Protein AF-A0A7W8JJW2-F1 (afdb_monomer)

Radius of gyration: 15.94 Å; Cα contacts (8 Å, |Δi|>4): 69; chains: 1; bounding box: 35×31×41 Å

Mean predicted aligned error: 6.63 Å

S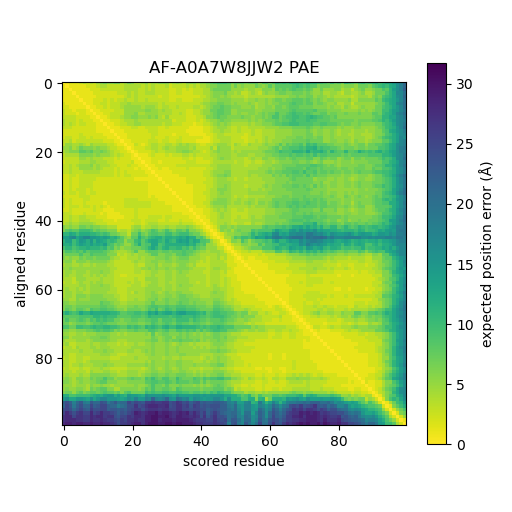tructure (mmCIF, N/CA/C/O backbone):
data_AF-A0A7W8JJW2-F1
#
_entry.id   AF-A0A7W8JJW2-F1
#
loop_
_atom_site.group_PDB
_atom_site.id
_atom_site.type_symbol
_atom_site.label_atom_id
_atom_site.label_alt_id
_atom_site.label_comp_id
_atom_site.label_asym_i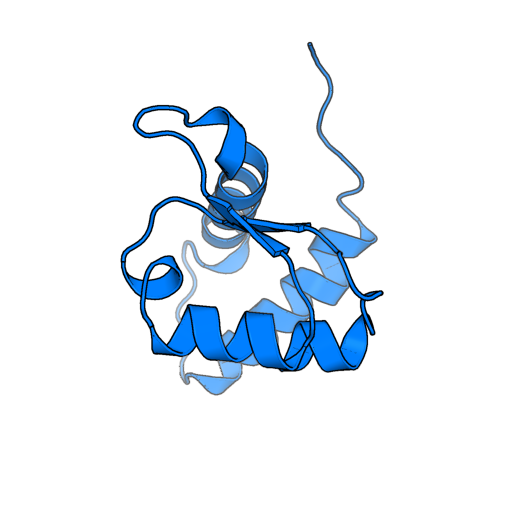d
_atom_site.label_entity_id
_atom_site.label_seq_id
_atom_site.pdbx_PDB_ins_code
_atom_site.Cartn_x
_atom_site.Cartn_y
_atom_site.Cartn_z
_atom_site.occupancy
_atom_site.B_iso_or_equiv
_atom_site.auth_seq_id
_atom_site.auth_comp_id
_atom_site.auth_asym_id
_atom_site.auth_atom_id
_atom_site.pdbx_PDB_model_num
ATOM 1 N N . MET A 1 1 ? -9.074 -5.272 -2.278 1.00 79.00 1 MET A N 1
ATOM 2 C CA . MET A 1 1 ? -10.001 -5.668 -1.196 1.00 79.00 1 MET A CA 1
ATOM 3 C C . MET A 1 1 ? -10.387 -7.141 -1.264 1.00 79.00 1 MET A C 1
ATOM 5 O O . MET A 1 1 ? -9.939 -7.878 -0.405 1.00 79.00 1 MET A O 1
ATOM 9 N N . ARG A 1 2 ? -11.119 -7.609 -2.291 1.00 88.94 2 ARG A N 1
ATOM 10 C CA . ARG A 1 2 ? -11.553 -9.024 -2.375 1.00 88.94 2 ARG A CA 1
ATOM 11 C C . ARG A 1 2 ? -10.417 -10.043 -2.234 1.00 88.94 2 ARG A C 1
ATOM 13 O O . ARG A 1 2 ? -10.530 -10.928 -1.403 1.00 88.94 2 ARG A O 1
ATOM 20 N N . MET A 1 3 ? -9.303 -9.863 -2.955 1.00 88.50 3 MET A N 1
ATOM 21 C CA . MET A 1 3 ? -8.138 -10.747 -2.784 1.00 88.50 3 MET A CA 1
ATOM 22 C C . MET A 1 3 ? -7.638 -10.776 -1.334 1.00 88.50 3 MET A C 1
ATOM 24 O O . MET A 1 3 ? -7.446 -11.851 -0.786 1.00 88.50 3 MET A O 1
ATOM 28 N N . ALA A 1 4 ? -7.494 -9.619 -0.681 1.00 87.12 4 ALA A N 1
ATOM 29 C CA . ALA A 1 4 ? -7.031 -9.558 0.706 1.00 87.12 4 ALA A CA 1
ATOM 30 C C . ALA A 1 4 ? -7.975 -10.304 1.664 1.00 87.12 4 ALA A C 1
ATOM 32 O O . ALA A 1 4 ? -7.510 -11.062 2.504 1.00 87.12 4 ALA A O 1
ATOM 33 N N . ILE A 1 5 ? -9.294 -10.170 1.495 1.00 90.00 5 ILE A N 1
ATOM 34 C CA . ILE A 1 5 ? -10.276 -10.911 2.302 1.00 90.00 5 ILE A CA 1
ATOM 35 C C . ILE A 1 5 ? -10.129 -12.422 2.085 1.00 90.00 5 ILE A C 1
ATOM 37 O O . ILE A 1 5 ? -10.080 -13.179 3.051 1.00 90.00 5 ILE A O 1
ATOM 41 N N . THR A 1 6 ? -10.014 -12.865 0.830 1.00 90.88 6 THR A N 1
ATOM 42 C CA . THR A 1 6 ? -9.860 -14.288 0.497 1.00 90.88 6 THR A CA 1
ATOM 43 C C . THR A 1 6 ? -8.572 -14.881 1.069 1.00 90.88 6 THR A C 1
ATOM 45 O O . THR A 1 6 ? -8.593 -15.997 1.587 1.00 90.88 6 THR A O 1
ATOM 48 N N . HIS A 1 7 ? -7.464 -14.141 0.996 1.00 87.00 7 HIS A N 1
ATOM 49 C CA . HIS A 1 7 ? -6.161 -14.600 1.474 1.00 87.00 7 HIS A CA 1
ATOM 50 C C . HIS A 1 7 ? -6.038 -14.546 3.003 1.00 87.00 7 HIS A C 1
ATOM 52 O O . HIS A 1 7 ? -5.586 -15.515 3.606 1.00 87.00 7 HIS A O 1
ATOM 58 N N . CYS A 1 8 ? -6.455 -13.447 3.636 1.00 87.44 8 CYS A N 1
ATOM 59 C CA . CYS A 1 8 ? -6.271 -13.228 5.073 1.00 87.44 8 CYS A CA 1
ATOM 60 C C . CYS A 1 8 ? -7.388 -13.831 5.935 1.00 87.44 8 CYS A C 1
ATOM 62 O O . CYS A 1 8 ? -7.162 -14.062 7.117 1.00 87.44 8 CYS A O 1
ATOM 64 N N . LYS A 1 9 ? -8.582 -14.070 5.368 1.00 90.62 9 LYS A N 1
ATOM 65 C CA . LYS A 1 9 ? -9.773 -14.598 6.066 1.00 90.62 9 LYS A CA 1
ATOM 66 C C . LYS A 1 9 ? -10.054 -13.866 7.392 1.00 90.62 9 LYS A C 1
ATOM 68 O O . LYS A 1 9 ? -10.015 -14.482 8.458 1.00 90.62 9 LYS A O 1
ATOM 73 N N . PRO A 1 10 ? -10.299 -12.546 7.341 1.00 90.88 10 PRO A N 1
ATOM 74 C CA . PRO A 1 10 ? -10.434 -11.731 8.540 1.00 90.88 10 PRO A CA 1
ATOM 75 C C . PRO A 1 10 ? -11.640 -12.149 9.390 1.00 90.88 10 PRO A C 1
ATOM 77 O O . PRO A 1 10 ? -12.686 -12.542 8.869 1.00 90.88 10 PRO A O 1
ATOM 80 N N . ALA A 1 11 ? -11.498 -12.038 10.711 1.00 92.75 11 ALA A N 1
ATOM 81 C CA . ALA A 1 11 ? -12.603 -12.255 11.635 1.00 92.75 11 ALA A CA 1
ATOM 82 C C . ALA A 1 11 ? -13.666 -11.152 11.499 1.00 92.75 11 ALA A C 1
ATOM 84 O O . ALA A 1 11 ? -13.366 -10.007 11.149 1.00 92.75 11 ALA A O 1
ATOM 85 N N . ALA A 1 12 ? -14.916 -11.494 11.820 1.00 93.06 12 ALA A N 1
ATOM 86 C CA . ALA A 1 12 ? -15.987 -10.508 11.899 1.00 93.06 12 ALA A CA 1
ATOM 87 C C . ALA A 1 12 ? -15.648 -9.442 12.950 1.00 93.06 12 ALA A C 1
ATOM 89 O O . ALA A 1 12 ? -15.166 -9.767 14.034 1.00 93.06 12 ALA A O 1
ATOM 90 N N . GLY A 1 13 ? -15.909 -8.177 12.628 1.00 92.62 13 GLY A N 1
ATOM 91 C CA . GLY A 1 13 ? -15.563 -7.048 13.488 1.00 92.62 13 GLY A CA 1
ATOM 92 C C . GLY A 1 13 ? -14.145 -6.507 13.287 1.00 92.62 13 GLY A C 1
ATOM 93 O O . GLY A 1 13 ? -13.796 -5.529 13.943 1.00 92.62 13 GLY A O 1
ATOM 94 N N . LEU A 1 14 ? -13.333 -7.079 12.382 1.00 94.88 14 LEU A N 1
ATOM 95 C CA . LEU A 1 14 ? -12.031 -6.499 12.045 1.00 94.88 14 LEU A CA 1
ATOM 96 C C . LEU A 1 14 ? -12.214 -5.060 11.540 1.00 94.88 14 LEU A C 1
ATOM 98 O O . LEU A 1 14 ? -13.009 -4.800 10.632 1.00 94.88 14 LEU A O 1
ATOM 102 N N . ILE A 1 15 ? -11.437 -4.142 12.112 1.00 92.31 15 ILE A N 1
ATOM 103 C CA . ILE A 1 15 ? -11.385 -2.752 11.674 1.00 92.31 15 ILE A CA 1
ATOM 104 C C . ILE A 1 15 ? -10.555 -2.666 10.393 1.00 92.31 15 ILE A C 1
ATOM 106 O O . ILE A 1 15 ? -9.375 -3.010 10.373 1.00 92.31 15 ILE A O 1
ATOM 110 N N . HIS A 1 16 ? -11.177 -2.176 9.326 1.00 90.9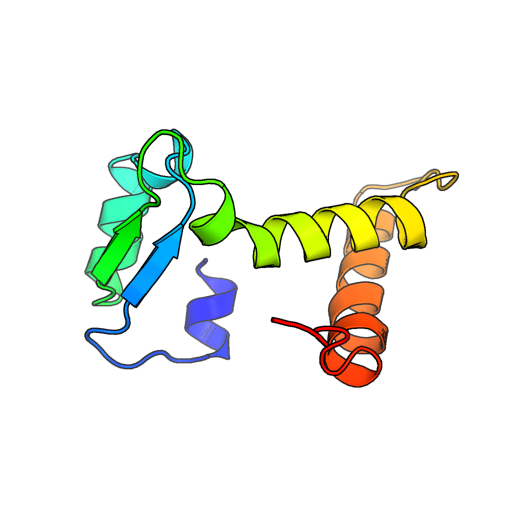4 16 HIS A N 1
ATOM 111 C CA . HIS A 1 16 ? -10.521 -1.854 8.067 1.00 90.94 16 HIS A CA 1
ATOM 112 C C . HIS A 1 16 ? -10.282 -0.346 8.007 1.00 90.94 16 HIS A C 1
ATOM 114 O O . HIS A 1 16 ? -11.222 0.424 7.791 1.00 90.94 16 HIS A O 1
ATOM 120 N N . HIS A 1 17 ? -9.038 0.070 8.249 1.00 89.88 17 HIS A N 1
ATOM 121 C CA . HIS A 1 17 ? -8.654 1.479 8.248 1.00 89.88 17 HIS A CA 1
ATOM 122 C C . HIS A 1 17 ? -8.244 1.954 6.846 1.00 89.88 17 HIS A C 1
ATOM 124 O O . HIS A 1 17 ? -7.551 1.243 6.117 1.00 89.88 17 HIS A O 1
ATOM 130 N N . THR A 1 18 ? -8.692 3.148 6.462 1.00 88.88 18 THR A N 1
ATOM 131 C CA . THR A 1 18 ? -8.435 3.775 5.153 1.00 88.88 18 THR A CA 1
ATOM 132 C C . THR A 1 18 ? -8.228 5.273 5.312 1.00 88.88 18 THR A C 1
ATOM 134 O O . THR A 1 18 ? -8.702 5.865 6.279 1.00 88.88 18 THR A O 1
ATOM 137 N N . ASP A 1 19 ? -7.590 5.915 4.340 1.00 86.56 19 ASP A N 1
ATOM 138 C CA . ASP A 1 19 ? -7.647 7.366 4.241 1.00 86.56 19 ASP A CA 1
ATOM 139 C C . ASP A 1 19 ? -9.062 7.838 3.859 1.00 86.56 19 ASP A C 1
ATOM 141 O O . ASP A 1 19 ? -9.915 7.071 3.399 1.00 86.56 19 ASP A O 1
ATOM 145 N N . ARG A 1 20 ? -9.334 9.137 4.009 1.00 85.69 20 ARG A N 1
ATOM 146 C CA . ARG A 1 20 ? -10.654 9.723 3.719 1.00 85.69 20 ARG A CA 1
ATOM 147 C C . ARG A 1 20 ? -10.970 9.889 2.214 1.00 85.69 20 ARG A C 1
ATOM 149 O O . ARG A 1 20 ? -11.747 10.765 1.832 1.00 85.69 20 ARG A O 1
ATOM 156 N N . GLY A 1 21 ? -10.407 9.055 1.342 1.00 85.31 21 GLY A N 1
ATOM 157 C CA . GLY A 1 21 ? -10.599 9.122 -0.108 1.00 85.31 21 GLY A CA 1
ATOM 158 C C . GLY A 1 21 ? -12.039 8.851 -0.578 1.00 85.31 21 GLY A C 1
ATOM 159 O O . GLY A 1 21 ? -12.789 8.072 0.017 1.00 85.31 21 GLY A O 1
ATOM 160 N N . ALA A 1 22 ? -12.426 9.456 -1.710 1.00 87.62 22 ALA A N 1
ATOM 161 C CA . ALA A 1 22 ? -13.768 9.325 -2.300 1.00 87.62 22 ALA A CA 1
ATOM 162 C C . ALA A 1 22 ? -14.146 7.873 -2.665 1.00 87.62 22 ALA A C 1
ATOM 164 O O . ALA A 1 22 ? -15.309 7.477 -2.583 1.00 87.62 22 ALA A O 1
ATOM 165 N N . LEU A 1 23 ? -13.158 7.052 -3.036 1.00 89.25 23 LEU A N 1
ATOM 166 C CA . LEU A 1 23 ? -13.361 5.6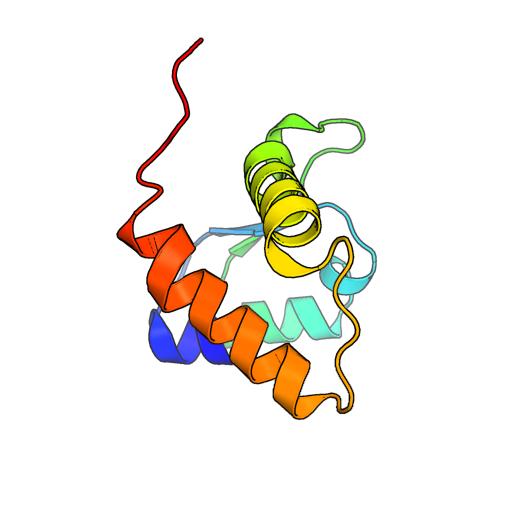27 -3.302 1.00 89.25 23 LEU A CA 1
ATOM 167 C C . LEU A 1 23 ? -13.837 4.888 -2.044 1.00 89.25 23 LEU A C 1
ATOM 169 O O . LEU A 1 23 ? -14.796 4.114 -2.102 1.00 89.25 23 LEU A O 1
ATOM 173 N N . TYR A 1 24 ? -13.187 5.156 -0.912 1.00 87.69 24 TYR A N 1
ATOM 174 C CA . TYR A 1 24 ? -13.434 4.488 0.364 1.00 87.69 24 TYR A CA 1
ATOM 175 C C . TYR A 1 24 ? -14.727 4.968 1.031 1.00 87.69 24 TYR A C 1
ATOM 177 O O . TYR A 1 24 ? -15.380 4.211 1.750 1.00 87.69 24 TYR A O 1
ATOM 185 N N . SER A 1 25 ? -15.155 6.202 0.742 1.00 87.50 25 SER A N 1
ATOM 186 C CA . SER A 1 25 ? -16.434 6.736 1.217 1.00 87.50 25 SER A CA 1
ATOM 187 C C . SER A 1 25 ? -17.632 6.307 0.360 1.00 87.50 25 SER A C 1
ATOM 189 O O . SER A 1 25 ? -18.777 6.476 0.787 1.00 87.50 25 SER A O 1
ATOM 191 N N . SER A 1 26 ? -17.395 5.704 -0.812 1.00 92.19 26 SER A N 1
ATOM 192 C CA . SER A 1 26 ? -18.452 5.284 -1.735 1.00 92.19 26 SER A CA 1
ATOM 193 C C . SER A 1 26 ? -19.364 4.190 -1.160 1.00 92.19 26 SER A C 1
ATOM 195 O O . SER A 1 26 ? -18.940 3.283 -0.437 1.00 92.19 26 SER A O 1
ATOM 197 N N . ALA A 1 27 ? -20.641 4.218 -1.555 1.00 92.75 27 ALA A N 1
ATOM 198 C CA . ALA A 1 27 ? -21.629 3.224 -1.134 1.00 92.75 27 ALA A CA 1
ATOM 199 C C . ALA A 1 27 ? -21.257 1.794 -1.567 1.00 92.75 27 ALA A C 1
ATOM 201 O O . ALA A 1 27 ? -21.507 0.834 -0.840 1.00 92.75 27 ALA A O 1
ATOM 202 N N . ASN A 1 28 ? -20.631 1.637 -2.738 1.00 92.75 28 ASN A N 1
ATOM 203 C CA . ASN A 1 28 ? -20.176 0.334 -3.229 1.00 92.75 28 ASN A CA 1
ATOM 204 C C . ASN A 1 28 ? -19.096 -0.262 -2.324 1.00 92.75 28 ASN A C 1
ATOM 206 O O . ASN A 1 28 ? -19.161 -1.444 -1.990 1.00 92.75 28 ASN A O 1
ATOM 210 N N . TYR A 1 29 ? -18.140 0.560 -1.892 1.00 91.31 29 TYR A N 1
ATOM 211 C CA . TYR A 1 29 ? -17.065 0.114 -1.016 1.00 91.31 29 TYR A CA 1
ATOM 212 C C . TYR A 1 29 ? -17.585 -0.261 0.378 1.00 91.31 29 TYR A C 1
ATOM 214 O O . TYR A 1 29 ? -17.244 -1.317 0.909 1.00 91.31 29 TYR A O 1
ATOM 222 N N . ARG A 1 30 ? -18.502 0.541 0.933 1.00 90.94 30 ARG A N 1
ATOM 223 C CA . ARG A 1 30 ? -19.168 0.239 2.212 1.00 90.94 30 ARG A CA 1
ATOM 224 C C . ARG A 1 30 ? -19.986 -1.049 2.167 1.00 90.94 30 ARG A C 1
ATOM 226 O O . ARG A 1 30 ? -19.911 -1.843 3.100 1.00 90.94 30 ARG A O 1
ATOM 233 N N . ARG A 1 31 ? -20.716 -1.292 1.072 1.00 93.56 31 ARG A N 1
ATOM 234 C CA . ARG A 1 31 ? -21.457 -2.549 0.869 1.00 93.56 31 ARG A CA 1
ATOM 235 C C . ARG A 1 31 ? -20.535 -3.763 0.832 1.00 93.56 31 ARG A C 1
ATOM 237 O O . ARG A 1 31 ? -20.872 -4.782 1.422 1.00 93.56 31 ARG A O 1
ATOM 244 N N . LEU A 1 32 ? -19.376 -3.643 0.182 1.00 92.00 32 LEU A N 1
ATOM 245 C CA . LEU A 1 32 ? -18.378 -4.712 0.163 1.00 92.00 32 LEU A CA 1
ATOM 246 C C . LEU A 1 32 ? -17.887 -5.042 1.580 1.00 92.00 32 LEU A C 1
ATOM 248 O O . LEU A 1 32 ? -17.888 -6.203 1.958 1.00 92.00 32 LEU A O 1
ATOM 252 N N . MET A 1 33 ? -17.533 -4.037 2.386 1.00 92.38 33 MET A N 1
ATOM 253 C CA . MET A 1 33 ? -17.085 -4.268 3.768 1.00 92.38 33 MET A CA 1
ATOM 254 C C . MET A 1 33 ? -18.173 -4.884 4.652 1.00 92.38 33 MET A C 1
ATOM 256 O O . MET A 1 33 ? -17.885 -5.785 5.436 1.00 92.38 33 MET A O 1
ATOM 260 N N . ALA A 1 34 ? -19.422 -4.436 4.501 1.00 92.44 34 ALA A N 1
ATOM 261 C CA . ALA A 1 34 ? -20.546 -4.979 5.256 1.00 92.44 34 ALA A CA 1
ATOM 262 C C . ALA A 1 34 ? -20.802 -6.462 4.933 1.00 92.44 34 ALA A C 1
ATOM 264 O O . ALA A 1 34 ? -21.061 -7.242 5.849 1.00 92.44 34 ALA A O 1
ATOM 265 N N . ALA A 1 35 ? -20.680 -6.862 3.661 1.00 93.31 35 ALA A N 1
ATOM 266 C CA . ALA A 1 35 ? -20.841 -8.257 3.238 1.00 93.31 35 ALA A CA 1
ATOM 267 C C . ALA A 1 35 ? -19.834 -9.198 3.925 1.00 93.31 35 ALA A C 1
ATOM 269 O O . ALA A 1 35 ? -20.177 -10.328 4.263 1.00 93.31 35 ALA A O 1
ATOM 270 N N . ASP A 1 36 ? -18.627 -8.702 4.197 1.00 92.50 36 ASP A N 1
ATOM 271 C CA . ASP A 1 36 ? -17.554 -9.442 4.865 1.00 92.50 36 ASP A CA 1
ATOM 272 C C . ASP A 1 36 ? -17.463 -9.151 6.380 1.00 92.50 36 ASP A C 1
ATOM 274 O O . ASP A 1 36 ? -16.529 -9.595 7.046 1.00 92.50 36 ASP A O 1
ATOM 278 N N . ARG A 1 37 ? -18.456 -8.448 6.954 1.00 93.88 37 ARG A N 1
ATOM 279 C CA . ARG A 1 37 ? -18.548 -8.085 8.386 1.00 93.88 37 ARG A CA 1
ATOM 280 C C . ARG A 1 37 ? -17.333 -7.304 8.906 1.00 93.88 37 ARG A C 1
ATOM 282 O O . ARG A 1 37 ? -16.925 -7.473 10.056 1.00 93.88 37 ARG A O 1
ATOM 289 N N . LEU A 1 38 ? -16.771 -6.444 8.062 1.00 94.56 38 LEU A N 1
ATOM 290 C CA . LEU A 1 38 ? -15.671 -5.546 8.406 1.00 94.56 38 LEU A CA 1
ATOM 291 C C . LEU A 1 38 ? -16.204 -4.198 8.898 1.00 94.56 38 LEU A C 1
ATOM 293 O O . LEU A 1 38 ? -17.205 -3.691 8.386 1.00 94.56 38 LEU A O 1
ATOM 297 N N . LEU A 1 39 ? -15.508 -3.599 9.864 1.00 93.19 39 LEU A N 1
ATOM 298 C CA . LEU A 1 39 ? -15.840 -2.283 10.402 1.00 93.19 39 LEU A CA 1
ATOM 299 C C . LEU A 1 39 ? -14.996 -1.207 9.707 1.00 93.19 39 LEU A C 1
ATOM 301 O O . LEU A 1 39 ? -13.776 -1.202 9.873 1.00 93.19 39 LEU A O 1
ATOM 305 N N . PRO A 1 40 ? -15.595 -0.289 8.931 1.00 90.75 40 PRO A N 1
ATOM 306 C CA . PRO A 1 40 ? -14.838 0.795 8.324 1.00 90.75 40 PRO A CA 1
ATOM 307 C C . PRO A 1 40 ? -14.337 1.784 9.375 1.00 90.75 40 PRO A C 1
ATOM 309 O O . PRO A 1 40 ? -15.107 2.270 10.200 1.00 90.75 40 PRO A O 1
ATOM 312 N N . SER A 1 41 ? -13.065 2.151 9.268 1.00 89.69 41 SER A N 1
ATOM 313 C CA . SER A 1 41 ? -12.467 3.292 9.955 1.00 89.69 41 SER A CA 1
ATOM 314 C C . SER A 1 41 ? -11.773 4.162 8.910 1.00 89.69 41 SER A C 1
ATOM 316 O O . SER A 1 41 ? -11.105 3.649 8.014 1.00 89.69 41 SER A O 1
ATOM 318 N N . MET A 1 42 ? -11.980 5.474 8.964 1.00 88.12 42 MET A N 1
ATOM 319 C CA . MET A 1 42 ? -11.358 6.408 8.024 1.00 88.12 42 MET A CA 1
ATOM 320 C C . MET A 1 42 ? -10.549 7.436 8.797 1.00 88.12 42 MET A C 1
ATOM 322 O O . MET A 1 42 ? -10.987 7.863 9.869 1.00 88.12 42 MET A O 1
ATOM 326 N N . SER A 1 43 ? -9.411 7.842 8.241 1.00 84.31 43 SER A N 1
ATOM 327 C CA . SER A 1 43 ? -8.560 8.856 8.851 1.00 84.31 43 SER A CA 1
ATOM 328 C C . SER A 1 43 ? -9.295 10.179 9.065 1.00 84.31 43 SER A C 1
ATOM 330 O O . SER A 1 43 ? -10.238 10.550 8.341 1.00 84.31 43 SER A O 1
ATOM 332 N N . ARG A 1 44 ? -8.875 10.909 10.101 1.00 80.06 44 ARG A N 1
ATOM 333 C CA . ARG A 1 44 ? -9.412 12.246 10.375 1.00 80.06 44 ARG A CA 1
ATOM 334 C C . ARG A 1 44 ? -8.975 13.221 9.284 1.00 80.06 44 ARG A C 1
ATOM 336 O O . ARG A 1 44 ? -7.945 13.069 8.635 1.00 80.06 44 ARG A O 1
ATOM 343 N N . HIS A 1 45 ? -9.786 14.254 9.063 1.00 74.25 45 HIS A N 1
ATOM 344 C CA . HIS A 1 45 ? -9.387 15.309 8.137 1.00 74.25 45 HIS A CA 1
ATOM 345 C C . HIS A 1 45 ? -8.175 16.057 8.709 1.00 74.25 45 HIS A C 1
ATOM 347 O O . HIS A 1 45 ? -8.254 16.547 9.832 1.00 74.25 45 HIS A O 1
ATOM 353 N N . GLY A 1 46 ? -7.087 16.134 7.940 1.00 67.12 46 GLY A N 1
ATOM 354 C CA . GLY A 1 46 ? -5.850 16.803 8.352 1.00 67.12 46 GLY A CA 1
ATOM 355 C C . GLY A 1 46 ? -4.912 15.966 9.228 1.00 67.12 46 GLY A C 1
ATOM 356 O O . GLY A 1 46 ? -3.915 16.510 9.689 1.00 67.12 46 GLY A O 1
ATOM 357 N N . ASP A 1 47 ? -5.196 14.676 9.444 1.00 72.25 47 ASP A N 1
ATOM 358 C CA . ASP A 1 47 ? -4.313 13.768 10.185 1.00 72.25 47 ASP A CA 1
ATOM 359 C C . ASP A 1 47 ? -3.547 12.859 9.212 1.00 72.25 47 ASP A C 1
ATOM 361 O O . ASP A 1 47 ? -4.103 11.920 8.637 1.00 72.25 47 ASP A O 1
ATOM 365 N N . CYS A 1 48 ? -2.279 13.191 8.962 1.00 67.19 48 CYS A N 1
ATOM 366 C CA . CYS A 1 48 ? -1.409 12.430 8.063 1.00 67.19 48 CYS A CA 1
ATOM 367 C C . CYS A 1 48 ? -0.807 11.182 8.723 1.00 67.19 48 CYS A C 1
ATOM 369 O O . CYS A 1 48 ? -0.348 10.284 8.015 1.00 67.19 48 CYS A O 1
ATOM 371 N N . TYR A 1 49 ? -0.831 11.083 10.056 1.00 71.75 49 TYR A N 1
ATOM 372 C CA . TYR A 1 49 ? -0.205 9.968 10.768 1.00 71.75 49 TYR A CA 1
ATOM 373 C C . TYR A 1 49 ? -0.977 8.664 10.565 1.00 71.75 49 TYR A C 1
ATOM 375 O O . TYR A 1 49 ? -0.365 7.612 10.375 1.00 71.75 49 TYR A O 1
ATOM 383 N N . ASP A 1 50 ? -2.307 8.751 10.490 1.00 78.00 50 ASP A N 1
ATOM 384 C CA . ASP A 1 50 ? -3.211 7.623 10.234 1.00 78.00 50 ASP A CA 1
ATOM 385 C C . ASP A 1 50 ? -2.861 6.851 8.940 1.00 78.00 50 ASP A C 1
ATOM 387 O O . ASP A 1 50 ? -3.016 5.630 8.867 1.00 78.00 50 ASP A O 1
ATOM 391 N N . ASN A 1 51 ? -2.345 7.545 7.915 1.00 80.19 51 ASN A N 1
ATOM 392 C CA . ASN A 1 51 ? -2.006 6.962 6.611 1.00 80.19 51 ASN A CA 1
ATOM 393 C C . ASN A 1 51 ? -0.489 6.828 6.365 1.00 80.19 51 ASN A C 1
ATOM 395 O O . ASN A 1 51 ? -0.072 6.292 5.334 1.00 80.19 51 ASN A O 1
ATOM 399 N N . ALA A 1 52 ? 0.352 7.263 7.309 1.00 83.25 52 ALA A N 1
ATOM 400 C CA . ALA A 1 52 ? 1.801 7.371 7.127 1.00 83.25 52 ALA A CA 1
ATOM 401 C C . ALA A 1 52 ? 2.473 6.040 6.738 1.00 83.25 52 ALA A C 1
ATOM 403 O O . ALA A 1 52 ? 3.416 6.021 5.944 1.00 83.25 52 ALA A O 1
ATOM 404 N N . CYS A 1 53 ? 1.975 4.908 7.245 1.00 83.06 53 CYS A N 1
ATOM 405 C CA . CYS A 1 53 ? 2.496 3.582 6.900 1.00 83.06 53 CYS A CA 1
ATOM 406 C C . CYS A 1 53 ? 2.258 3.239 5.418 1.00 83.06 53 CYS A C 1
ATOM 408 O O . CYS A 1 53 ? 3.176 2.809 4.713 1.00 83.06 53 CYS A O 1
ATOM 410 N N . ALA A 1 54 ? 1.044 3.486 4.918 1.00 85.44 54 ALA A N 1
ATOM 411 C CA . ALA A 1 54 ? 0.714 3.259 3.516 1.00 85.44 54 ALA A CA 1
ATOM 412 C C . ALA A 1 54 ? 1.477 4.231 2.604 1.00 85.44 54 ALA A C 1
ATOM 414 O O . ALA A 1 54 ? 2.013 3.819 1.576 1.00 85.44 54 ALA A O 1
ATOM 415 N N . GLU A 1 55 ? 1.591 5.502 2.995 1.00 86.25 55 GLU A N 1
ATOM 416 C CA . GLU A 1 55 ? 2.369 6.504 2.255 1.00 86.25 55 GLU A CA 1
ATOM 417 C C . GLU A 1 55 ? 3.850 6.132 2.167 1.00 86.25 55 GLU A C 1
ATOM 419 O O . GLU A 1 55 ? 4.438 6.192 1.085 1.00 86.25 55 GLU A O 1
ATOM 424 N N . SER A 1 56 ? 4.4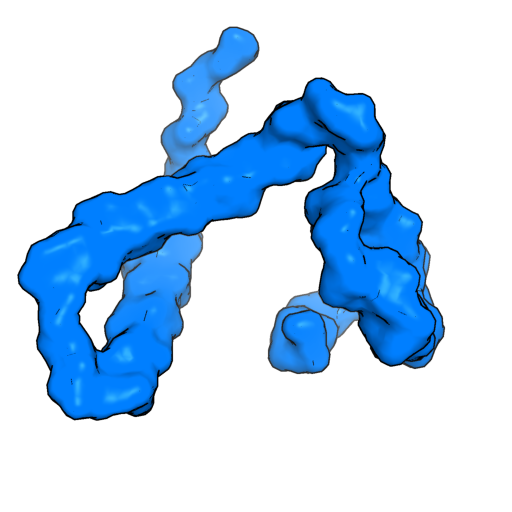35 5.659 3.268 1.00 88.56 56 SER A N 1
ATOM 425 C CA . SER A 1 56 ? 5.825 5.194 3.316 1.00 88.56 56 SER A CA 1
ATOM 426 C C . SER A 1 56 ? 6.067 3.999 2.392 1.00 88.56 56 SER A C 1
ATOM 428 O O . SER A 1 56 ? 7.067 3.962 1.664 1.00 88.56 56 SER A O 1
ATOM 430 N N . PHE A 1 57 ? 5.128 3.046 2.355 1.00 89.31 57 PHE A N 1
ATOM 431 C CA . PHE A 1 57 ? 5.160 1.946 1.392 1.00 89.31 57 PHE A CA 1
ATOM 432 C C . PHE A 1 57 ? 5.119 2.464 -0.052 1.00 89.31 57 PHE A C 1
ATOM 434 O O . PHE A 1 57 ? 5.971 2.093 -0.858 1.00 89.31 57 PHE A O 1
ATOM 441 N N . PHE A 1 58 ? 4.168 3.340 -0.391 1.00 89.94 58 PHE A N 1
ATOM 442 C CA . PHE A 1 58 ? 4.030 3.843 -1.762 1.00 89.94 58 PHE A CA 1
ATOM 443 C C . PHE A 1 58 ? 5.213 4.700 -2.207 1.00 89.94 58 PHE A C 1
ATOM 445 O O . PHE A 1 58 ? 5.580 4.652 -3.381 1.00 89.94 58 PHE A O 1
ATOM 452 N N . SER A 1 59 ? 5.812 5.464 -1.295 1.00 90.69 59 SER A N 1
ATOM 453 C CA . SER A 1 59 ? 7.051 6.200 -1.551 1.00 90.69 59 SER A CA 1
ATOM 454 C C . SER A 1 59 ? 8.179 5.237 -1.922 1.00 90.69 59 SER A C 1
ATOM 456 O O . SER A 1 59 ? 8.810 5.385 -2.967 1.00 90.69 59 SER A O 1
ATOM 458 N N . SER A 1 60 ? 8.353 4.180 -1.126 1.00 91.50 60 SER A N 1
ATOM 459 C CA . SER A 1 60 ? 9.368 3.149 -1.357 1.00 91.50 60 SER A CA 1
ATOM 460 C C . SER A 1 60 ? 9.152 2.412 -2.677 1.00 91.50 60 SER A C 1
ATOM 462 O O . SER A 1 60 ? 10.060 2.340 -3.495 1.00 91.50 60 SER A O 1
ATOM 464 N N . LEU A 1 61 ? 7.925 1.952 -2.943 1.00 93.12 61 LEU A N 1
ATOM 465 C CA . LEU A 1 61 ? 7.564 1.297 -4.201 1.00 93.12 61 LEU A CA 1
ATOM 466 C C . LEU A 1 61 ? 7.882 2.190 -5.407 1.00 93.12 61 LEU A C 1
ATOM 468 O O . LEU A 1 61 ? 8.449 1.728 -6.393 1.00 93.12 61 LEU A O 1
ATOM 472 N N . LYS A 1 62 ? 7.523 3.477 -5.344 1.00 91.19 62 LYS A N 1
ATOM 473 C CA . LYS A 1 62 ? 7.774 4.401 -6.452 1.00 91.19 62 LYS A CA 1
ATOM 474 C C . LYS A 1 62 ? 9.263 4.627 -6.668 1.00 91.19 62 LYS A C 1
ATOM 476 O O . LYS A 1 62 ? 9.700 4.544 -7.805 1.00 91.19 62 LYS A O 1
ATOM 481 N N . ASN A 1 63 ? 10.020 4.885 -5.607 1.00 92.25 63 ASN A N 1
ATOM 482 C CA . ASN A 1 63 ? 11.440 5.209 -5.716 1.00 92.25 63 ASN A CA 1
ATOM 483 C C . ASN A 1 63 ? 12.301 3.998 -6.084 1.00 92.25 63 ASN A C 1
ATOM 485 O O . ASN A 1 63 ? 13.264 4.145 -6.824 1.00 92.25 63 ASN A O 1
ATOM 489 N N . GLU A 1 64 ? 11.965 2.816 -5.573 1.00 91.00 64 GLU A N 1
ATOM 490 C CA . GLU A 1 64 ? 12.808 1.625 -5.708 1.00 91.00 64 GLU A CA 1
ATOM 491 C C . GLU A 1 64 ? 12.424 0.745 -6.902 1.00 91.00 64 GLU A C 1
ATOM 493 O O . GLU A 1 64 ? 13.281 0.036 -7.418 1.00 91.00 64 GLU A O 1
ATOM 498 N N . LEU A 1 65 ? 11.152 0.753 -7.328 1.00 91.31 65 LEU A N 1
ATOM 499 C CA . LEU A 1 65 ? 10.667 -0.107 -8.417 1.00 91.31 65 LEU A CA 1
ATOM 500 C C . LEU A 1 65 ? 10.219 0.664 -9.661 1.00 91.31 65 LEU A C 1
ATOM 502 O O . LEU A 1 65 ? 10.352 0.155 -10.767 1.00 91.31 65 LEU A O 1
ATOM 506 N N . VAL A 1 66 ? 9.601 1.836 -9.501 1.00 91.31 66 VAL A N 1
ATOM 507 C CA . VAL A 1 66 ? 8.949 2.534 -10.627 1.00 91.31 66 VAL A CA 1
ATOM 508 C C . VAL A 1 66 ? 9.836 3.632 -11.209 1.00 91.31 66 VAL A C 1
ATOM 510 O O . VAL A 1 66 ? 9.761 3.925 -12.400 1.00 91.31 66 VAL A O 1
ATOM 513 N N . HIS A 1 67 ? 10.657 4.275 -10.386 1.00 91.44 67 HIS A N 1
ATOM 514 C CA . HIS A 1 67 ? 11.483 5.391 -10.813 1.00 91.44 67 HIS A CA 1
ATOM 515 C C . HIS A 1 67 ? 12.555 4.921 -11.803 1.00 91.44 67 HIS A C 1
ATOM 517 O O . HIS A 1 67 ? 13.361 4.056 -11.483 1.00 91.44 67 HIS A O 1
ATOM 523 N N . GLY A 1 68 ? 12.561 5.505 -13.003 1.00 86.62 68 GLY A N 1
ATOM 524 C CA . GLY A 1 68 ? 13.494 5.142 -14.075 1.00 86.62 68 GLY A CA 1
ATOM 525 C C . GLY A 1 68 ? 13.097 3.905 -14.888 1.00 86.62 68 GLY A C 1
ATOM 526 O O . GLY A 1 68 ? 13.744 3.627 -15.893 1.00 86.62 68 GLY A O 1
ATOM 527 N N . GLU A 1 69 ? 12.017 3.213 -14.518 1.00 90.62 69 GLU A N 1
ATOM 528 C CA . GLU A 1 69 ? 11.568 1.993 -15.189 1.00 90.62 69 GLU A CA 1
ATOM 529 C C . GLU A 1 69 ? 10.411 2.258 -16.159 1.00 90.62 69 GLU A C 1
ATOM 531 O O . GLU A 1 69 ? 9.437 2.949 -15.845 1.00 90.62 69 GLU A O 1
ATOM 536 N N . VAL A 1 70 ? 10.491 1.660 -17.351 1.00 91.88 70 VAL A N 1
ATOM 537 C CA . VAL A 1 70 ? 9.425 1.703 -18.360 1.00 91.88 70 VAL A CA 1
ATOM 538 C C . VAL A 1 70 ? 8.955 0.286 -18.648 1.00 91.88 70 VAL A C 1
ATOM 540 O O . VAL A 1 70 ? 9.638 -0.510 -19.290 1.00 91.88 70 VAL A O 1
ATOM 543 N N . PHE A 1 71 ? 7.741 -0.030 -18.205 1.00 93.69 71 PHE A N 1
ATOM 544 C CA . PHE A 1 71 ? 7.135 -1.331 -18.464 1.00 93.69 71 PHE A CA 1
ATOM 545 C C . PHE A 1 71 ? 6.514 -1.364 -19.861 1.00 93.69 71 PHE A C 1
ATOM 547 O O . PHE A 1 71 ? 5.584 -0.613 -20.150 1.00 93.69 71 PHE A O 1
ATOM 554 N N . ALA A 1 72 ? 6.982 -2.286 -20.705 1.00 92.38 72 ALA A N 1
ATOM 555 C CA . ALA A 1 72 ? 6.490 -2.440 -22.076 1.00 92.38 72 ALA A CA 1
ATOM 556 C C . ALA A 1 72 ? 4.991 -2.784 -22.147 1.00 92.38 72 ALA A C 1
ATOM 558 O O . ALA A 1 72 ? 4.291 -2.350 -23.059 1.00 92.38 72 ALA A O 1
ATOM 559 N N . ILE A 1 73 ? 4.492 -3.563 -21.180 1.00 95.75 73 ILE A N 1
ATOM 560 C CA . ILE A 1 73 ? 3.082 -3.954 -21.084 1.00 95.75 73 ILE A CA 1
ATOM 561 C C . ILE A 1 73 ? 2.602 -3.942 -19.633 1.00 95.75 73 ILE A C 1
ATOM 563 O O . ILE A 1 73 ? 3.372 -4.131 -18.689 1.00 95.75 73 ILE A O 1
ATOM 567 N N . ARG A 1 74 ? 1.286 -3.789 -19.453 1.00 94.31 74 ARG A N 1
ATOM 568 C CA . ARG A 1 74 ? 0.652 -3.732 -18.129 1.00 94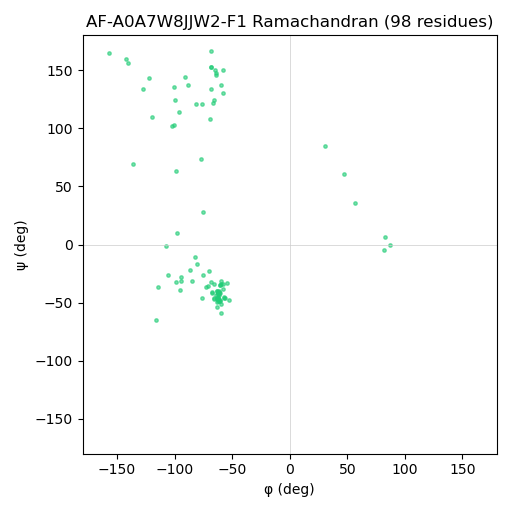.31 74 ARG A CA 1
ATOM 569 C C . ARG A 1 74 ? 0.917 -4.978 -17.281 1.00 94.31 74 ARG A C 1
ATOM 571 O O . ARG A 1 74 ? 1.103 -4.848 -16.074 1.00 94.31 74 ARG A O 1
ATOM 578 N N . ASP A 1 75 ? 0.940 -6.169 -17.877 1.00 95.88 75 ASP A N 1
ATOM 579 C CA . ASP A 1 75 ? 1.211 -7.398 -17.121 1.00 95.88 75 ASP A CA 1
ATOM 580 C C . ASP A 1 75 ? 2.654 -7.481 -16.618 1.00 95.88 75 ASP A C 1
ATOM 582 O O . ASP A 1 75 ? 2.867 -7.949 -15.503 1.00 95.88 75 ASP A O 1
ATOM 586 N N . ALA A 1 76 ? 3.626 -6.922 -17.346 1.00 94.00 76 ALA A N 1
ATOM 587 C CA . ALA A 1 76 ? 5.002 -6.822 -16.862 1.00 94.00 76 ALA A CA 1
ATOM 588 C C . ALA A 1 76 ? 5.078 -5.953 -15.595 1.00 94.00 76 ALA A C 1
ATOM 590 O O . ALA A 1 76 ? 5.681 -6.360 -14.604 1.00 94.00 76 ALA A O 1
ATOM 591 N N . ALA A 1 77 ? 4.372 -4.815 -15.578 1.00 94.56 77 ALA A N 1
ATOM 592 C CA . ALA A 1 77 ? 4.265 -3.975 -14.383 1.00 94.56 77 ALA A CA 1
ATOM 593 C C . ALA A 1 77 ? 3.586 -4.712 -13.215 1.00 94.56 77 ALA A C 1
ATOM 595 O O . ALA A 1 77 ? 4.028 -4.613 -12.072 1.00 94.56 77 ALA A O 1
ATOM 596 N N . ARG A 1 78 ? 2.521 -5.484 -13.482 1.00 94.31 78 ARG A N 1
ATOM 597 C CA . ARG A 1 78 ? 1.827 -6.266 -12.442 1.00 94.31 78 ARG A CA 1
ATOM 598 C C . ARG A 1 78 ? 2.743 -7.309 -11.813 1.00 94.31 78 ARG A C 1
ATOM 600 O O . ARG A 1 78 ? 2.763 -7.410 -10.589 1.00 94.31 78 ARG A O 1
ATOM 607 N N . VAL A 1 79 ? 3.486 -8.057 -12.628 1.00 95.06 79 VAL A N 1
ATOM 608 C CA . VAL A 1 79 ? 4.443 -9.059 -12.141 1.00 95.06 79 VAL A CA 1
ATOM 609 C C . VAL A 1 79 ? 5.528 -8.386 -11.304 1.00 95.06 79 VAL A C 1
ATOM 611 O O . VAL A 1 79 ? 5.750 -8.806 -10.173 1.00 95.06 79 VAL A O 1
ATOM 614 N N . ALA A 1 80 ? 6.122 -7.297 -11.799 1.00 94.56 80 ALA A N 1
ATOM 615 C CA . ALA A 1 80 ? 7.152 -6.554 -11.075 1.00 94.56 80 ALA A CA 1
ATOM 616 C C . ALA A 1 80 ? 6.663 -6.068 -9.698 1.00 94.56 80 ALA A C 1
ATOM 618 O O . ALA A 1 80 ? 7.348 -6.261 -8.694 1.00 94.56 80 ALA A O 1
ATOM 619 N N . ILE A 1 81 ? 5.448 -5.510 -9.627 1.00 94.44 81 ILE A N 1
ATOM 620 C CA . ILE A 1 81 ? 4.842 -5.052 -8.368 1.00 94.44 81 ILE A CA 1
ATOM 621 C C . ILE A 1 81 ? 4.623 -6.218 -7.397 1.00 94.44 81 ILE A C 1
ATOM 623 O O . ILE A 1 81 ? 4.976 -6.103 -6.224 1.00 94.44 81 ILE A O 1
ATOM 627 N N . VAL A 1 82 ? 4.065 -7.344 -7.856 1.00 92.75 82 VAL A N 1
ATOM 628 C CA . VAL A 1 82 ? 3.838 -8.520 -6.994 1.00 92.75 82 VAL A CA 1
ATOM 629 C C . VAL A 1 82 ? 5.166 -9.078 -6.482 1.00 92.75 82 VAL A C 1
ATOM 631 O O . VAL A 1 82 ? 5.305 -9.312 -5.283 1.00 92.75 82 VAL A O 1
ATOM 634 N N . SER A 1 83 ? 6.166 -9.223 -7.355 1.00 93.19 83 SER A N 1
ATOM 635 C CA . SER A 1 83 ? 7.502 -9.690 -6.976 1.00 93.19 83 SER A CA 1
ATOM 636 C C . SER A 1 83 ? 8.179 -8.759 -5.972 1.00 93.19 83 SER A C 1
ATOM 638 O O . SER A 1 83 ? 8.791 -9.240 -5.018 1.00 93.19 83 SER A O 1
ATOM 640 N N . TYR A 1 84 ? 8.038 -7.442 -6.133 1.00 93.06 84 TYR A N 1
ATOM 641 C CA . TYR A 1 84 ? 8.550 -6.477 -5.165 1.00 93.06 84 TYR A CA 1
ATOM 642 C C . TYR A 1 84 ? 7.855 -6.626 -3.808 1.00 93.06 84 TYR A C 1
ATOM 644 O O . TYR A 1 84 ? 8.532 -6.752 -2.791 1.00 93.06 84 TYR A O 1
ATOM 652 N N . ILE A 1 85 ? 6.519 -6.679 -3.774 1.00 91.06 85 ILE A N 1
ATOM 653 C CA . ILE A 1 85 ? 5.754 -6.784 -2.521 1.00 91.06 85 ILE A CA 1
ATOM 654 C C . ILE A 1 85 ? 6.071 -8.094 -1.791 1.00 91.06 85 ILE A C 1
ATOM 656 O O . ILE A 1 85 ? 6.441 -8.080 -0.616 1.00 91.06 85 ILE A O 1
ATOM 660 N N . GLU A 1 86 ? 5.936 -9.231 -2.473 1.00 89.00 86 GLU A N 1
ATOM 661 C CA . GLU A 1 86 ? 6.018 -10.551 -1.844 1.00 89.00 86 GLU A CA 1
ATOM 662 C C . GLU A 1 86 ? 7.446 -11.068 -1.695 1.00 89.00 86 GLU A C 1
ATOM 664 O O . GLU A 1 86 ? 7.716 -11.836 -0.774 1.00 89.00 86 GLU A O 1
ATOM 669 N N . GLY A 1 87 ? 8.350 -10.705 -2.604 1.00 86.44 87 GLY A N 1
ATOM 670 C CA . GLY A 1 87 ? 9.723 -11.207 -2.639 1.00 86.44 87 GLY A CA 1
ATOM 671 C C . GLY A 1 87 ? 10.724 -10.313 -1.913 1.00 86.44 87 GLY A C 1
ATOM 672 O O . GLY A 1 87 ? 11.697 -10.821 -1.351 1.00 86.44 87 GLY A O 1
ATOM 673 N N . PHE A 1 88 ? 10.485 -9.000 -1.894 1.00 87.19 88 PHE A N 1
ATOM 674 C CA . PHE A 1 88 ? 11.414 -8.023 -1.331 1.00 87.19 88 PHE A CA 1
ATOM 675 C C . PHE A 1 88 ? 10.830 -7.297 -0.119 1.00 87.19 88 PHE A C 1
ATOM 677 O O . PHE A 1 88 ? 11.319 -7.502 0.991 1.00 87.19 88 PHE A O 1
ATOM 684 N N . TYR A 1 89 ? 9.769 -6.509 -0.301 1.00 87.44 89 TYR A N 1
ATOM 685 C CA . TYR A 1 89 ? 9.239 -5.616 0.727 1.00 87.44 89 TYR A CA 1
ATOM 686 C C . TYR A 1 89 ? 8.806 -6.388 1.981 1.00 87.44 89 TYR A C 1
ATOM 688 O O . TYR A 1 89 ? 9.395 -6.209 3.043 1.00 87.44 89 TYR A O 1
ATOM 696 N N . ASN A 1 90 ? 7.872 -7.337 1.855 1.00 84.88 90 ASN A N 1
ATOM 697 C CA . ASN A 1 90 ? 7.347 -8.074 3.011 1.00 84.88 90 ASN A CA 1
ATOM 698 C C . ASN A 1 90 ? 8.357 -9.048 3.646 1.00 84.88 90 ASN A C 1
ATOM 700 O O . ASN A 1 90 ? 8.192 -9.418 4.805 1.00 84.88 90 ASN A O 1
ATOM 704 N N . ARG A 1 91 ? 9.382 -9.501 2.905 1.00 81.62 91 ARG A N 1
ATOM 705 C CA . ARG A 1 91 ? 10.348 -10.508 3.396 1.00 81.62 91 ARG A CA 1
ATOM 706 C C . ARG A 1 91 ? 11.620 -9.912 3.974 1.00 81.62 91 ARG A C 1
ATOM 708 O O . ARG A 1 91 ? 12.166 -10.463 4.922 1.00 81.62 91 ARG A O 1
ATOM 715 N N . LYS A 1 92 ? 12.138 -8.849 3.360 1.00 74.56 92 LYS A N 1
ATOM 716 C CA . LYS A 1 92 ? 13.451 -8.282 3.694 1.00 74.56 92 LYS A CA 1
ATOM 717 C C . LYS A 1 92 ? 13.343 -6.976 4.464 1.00 74.56 92 LYS A C 1
ATOM 719 O O . LYS A 1 92 ? 14.245 -6.660 5.231 1.00 74.56 92 LYS A O 1
ATOM 724 N N . ARG A 1 93 ? 12.247 -6.233 4.303 1.00 69.12 93 ARG A N 1
ATOM 725 C CA . ARG A 1 93 ? 12.030 -4.954 4.982 1.00 69.12 93 ARG A CA 1
ATOM 726 C C . ARG A 1 93 ? 11.138 -5.142 6.210 1.00 69.12 93 ARG A C 1
ATOM 728 O O . ARG A 1 93 ? 10.040 -4.606 6.291 1.00 69.12 93 ARG A O 1
ATOM 735 N N . LEU A 1 94 ? 11.616 -5.918 7.182 1.00 57.03 94 LEU A N 1
ATOM 736 C CA . LEU A 1 94 ? 11.035 -5.929 8.526 1.00 57.03 94 LEU A CA 1
ATOM 737 C C . LEU A 1 94 ? 11.358 -4.583 9.194 1.00 57.03 94 LEU A C 1
ATOM 739 O O . LEU A 1 94 ? 12.513 -4.308 9.495 1.00 57.03 94 LEU A O 1
ATOM 743 N N . HIS A 1 95 ? 10.333 -3.737 9.335 1.00 55.88 95 HIS A N 1
ATOM 744 C CA . HIS A 1 95 ? 10.284 -2.482 10.097 1.00 55.88 95 HIS A CA 1
ATOM 745 C C . HIS A 1 95 ? 11.603 -1.695 10.212 1.00 55.88 95 HIS A C 1
ATOM 747 O O . HIS A 1 95 ? 12.276 -1.712 11.239 1.00 55.88 95 HIS A O 1
ATOM 753 N N . GLN A 1 96 ? 11.904 -0.870 9.208 1.00 47.31 96 GLN A N 1
ATOM 754 C CA . GLN A 1 96 ? 12.652 0.365 9.461 1.00 47.31 96 GLN A CA 1
ATOM 755 C C . GLN A 1 96 ? 11.664 1.380 10.062 1.00 47.31 96 GLN A C 1
ATOM 757 O O . GLN A 1 96 ? 11.178 2.268 9.372 1.00 47.31 96 GLN A O 1
ATOM 762 N N . HIS A 1 97 ? 11.294 1.176 11.328 1.00 42.88 97 HIS A N 1
ATOM 763 C CA . HIS A 1 97 ? 10.656 2.196 12.159 1.00 42.88 97 HIS A CA 1
ATOM 764 C C . HIS A 1 97 ? 11.298 2.171 13.552 1.00 42.88 97 HIS A C 1
ATOM 766 O O . HIS A 1 97 ? 10.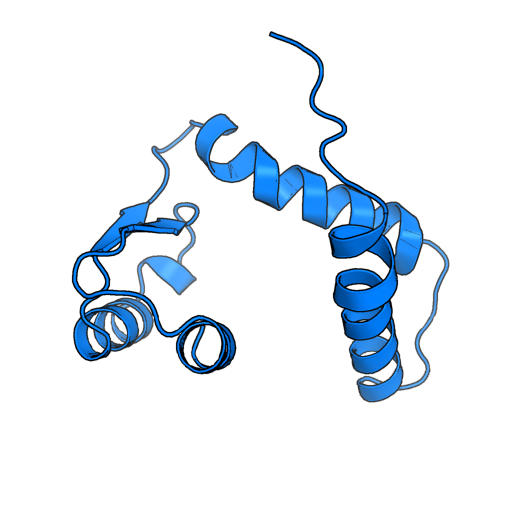700 1.752 14.537 1.00 42.88 97 HIS A O 1
ATOM 772 N N . SER A 1 98 ? 12.557 2.601 13.60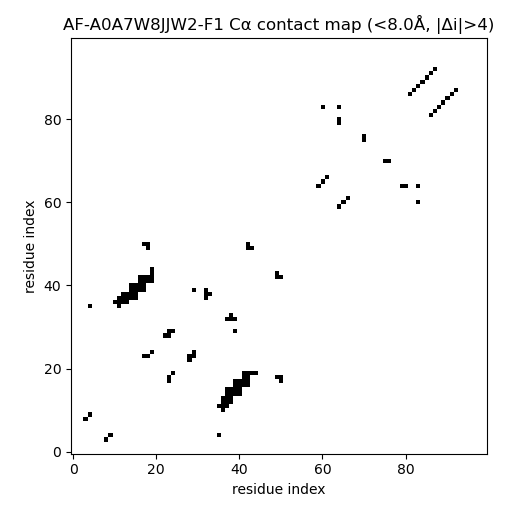7 1.00 34.22 98 SER A N 1
ATOM 773 C CA . SER A 1 98 ? 13.091 3.337 14.758 1.00 34.22 98 SER A CA 1
ATOM 774 C C . SER A 1 98 ? 13.045 4.804 14.306 1.00 34.22 98 SER A C 1
ATOM 776 O O . SER A 1 98 ? 13.557 5.088 13.231 1.00 34.22 98 SER A O 1
ATOM 778 N N . ALA A 1 99 ? 12.422 5.773 14.965 1.00 28.16 99 ALA A N 1
ATOM 779 C CA . ALA A 1 99 ? 12.143 5.955 16.376 1.00 28.16 99 ALA A CA 1
ATOM 780 C C . ALA A 1 99 ? 10.939 6.907 16.570 1.00 28.16 99 ALA A C 1
ATOM 782 O O . ALA A 1 99 ? 10.527 7.573 15.625 1.00 28.16 99 ALA A O 1
ATOM 783 N N . ILE A 1 100 ? 10.422 6.865 17.805 1.00 35.66 100 ILE A N 1
ATOM 784 C CA . ILE A 1 100 ? 9.652 7.848 18.603 1.00 35.66 100 ILE A CA 1
ATOM 785 C C . ILE A 1 100 ? 9.244 9.145 17.894 1.00 35.66 100 ILE A C 1
ATOM 787 O O . ILE A 1 100 ? 10.151 9.901 17.486 1.00 35.66 100 ILE A O 1
#

Sequence (100 aa):
MRMAITHCKPAAGLIHHTDRGALYSSANYRRLMAADRLLPSMSRHGDCYDNACAESFFSSLKNELVHGEVFAIRDAARVAIVSYIEGFYNRKRLHQHSAI

Nearest PDB structures (foldseek):
  8fnd-assembly1_G  TM=7.166E-01  e=5.000E-03  Homo sapiens
  3hpg-assembly2_F  TM=6.173E-01  e=1.526E-03  Visna/maedi virus EV1 KV1772
  3hpg-assembly3_C  TM=6.299E-01  e=3.151E-03  Visna/maedi virus EV1 KV1772
  8w2r-assembly1_I  TM=7.220E-01  e=9.670E-03  Human immunodeficiency virus 1
  3hpg-assembly3_B-2  TM=6.324E-01  e=3.841E-03  Visna/maedi virus EV1 KV1772

Foldseek 3Di:
DVVCCVVVVDDAAAEDEEEPDPVCVDPVNVVVCVVSNYHYDYDDVPDCPSCVVVVVVVVCCCVPQVVPDDDPDPVSVVVSSVCCVPVPCVPPVDDPDDDD

Solvent-accessible surface area (backbone atoms only — not comparable to full-atom values): 6132 Å² total; per-residue (Å²): 107,70,65,56,46,71,74,66,60,68,59,74,66,41,73,48,76,42,60,74,45,71,70,67,71,30,70,69,47,48,51,54,34,53,76,62,38,38,36,84,41,63,37,58,92,92,48,63,72,79,41,42,68,61,51,52,49,52,52,46,48,40,63,76,65,47,58,97,57,82,66,93,44,73,67,58,45,50,52,53,52,50,47,41,45,67,66,39,45,72,67,69,56,74,74,9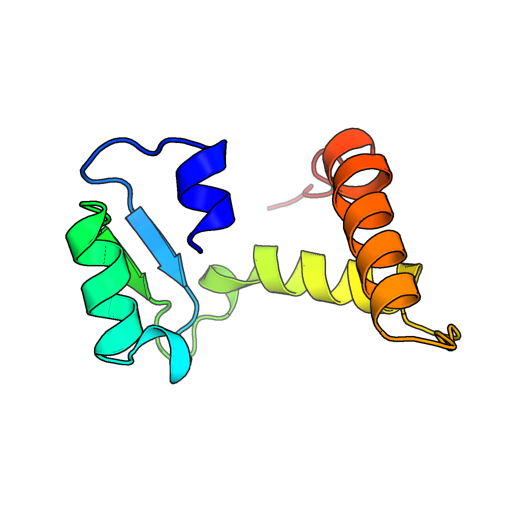4,74,83,76,136

Secondary structure (DSSP, 8-state):
-HHHHHHH-PPTT-EEEE-S-HHHHSHHHHHHHHHTT-EEEEPPTT--GGGHHHHHHHHHHIIIIITT---SSHHHHHHHHHHIIIIIIHHH--------

pLDDT: mean 85.36, std 13.4, range [28.16, 95.88]